Protein AF-A0AAV4KLK3-F1 (afdb_monomer_lite)

Sequence (65 aa):
MNAFDSVLHVDLEGKRARYECVRPDCPQPRVGPVTVLRDGLDTVRAFIADIRSQHPAQYHGETTK

Secondary structure (DSSP, 8-state):
--S-SEEEEEETTTTEEEEEE-STTPPSPEEEE----TTS-HHHHHHHHHHHHHHIIIII-----

Structure (mmCIF, N/CA/C/O backbone):
data_AF-A0AAV4KLK3-F1
#
_entry.id   AF-A0AAV4KLK3-F1
#
loop_
_atom_site.group_PDB
_atom_site.id
_atom_site.type_symbol
_atom_site.label_atom_id
_atom_site.label_alt_id
_atom_site.label_comp_id
_atom_site.label_asym_id
_atom_site.label_entity_id
_atom_site.label_seq_id
_atom_site.pdbx_PDB_ins_code
_atom_site.Cartn_x
_atom_site.Cartn_y
_atom_site.Cartn_z
_atom_site.occupancy
_atom_site.B_iso_or_equiv
_atom_site.auth_seq_id
_atom_site.auth_comp_id
_atom_site.auth_asym_id
_atom_site.auth_atom_id
_atom_site.pdbx_PDB_m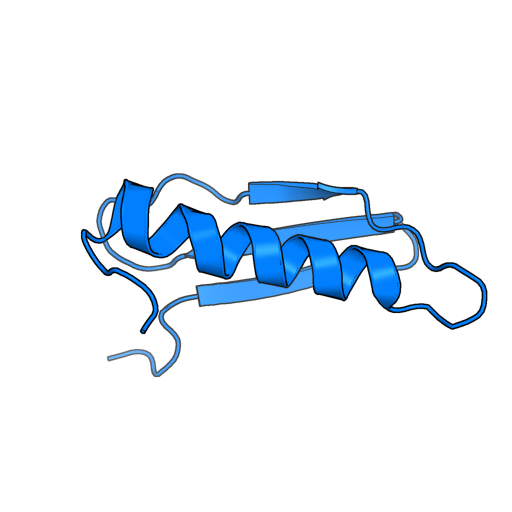odel_num
ATOM 1 N N . MET A 1 1 ? -8.541 -14.952 19.006 1.00 41.69 1 MET A N 1
ATOM 2 C CA . MET A 1 1 ? -8.020 -13.612 18.664 1.00 41.69 1 MET A CA 1
ATOM 3 C C . MET A 1 1 ? -6.893 -13.827 17.674 1.00 41.69 1 MET A C 1
ATOM 5 O O . MET A 1 1 ? -5.881 -14.399 18.057 1.00 41.69 1 MET A O 1
ATOM 9 N N . ASN A 1 2 ? -7.119 -13.524 16.394 1.00 42.84 2 ASN A N 1
ATOM 10 C CA . ASN A 1 2 ? -6.074 -13.653 15.378 1.00 42.84 2 ASN A CA 1
ATOM 11 C C . ASN A 1 2 ? -4.987 -12.613 15.671 1.00 42.84 2 ASN A C 1
ATOM 13 O O . ASN A 1 2 ? -5.304 -11.464 15.949 1.00 42.84 2 ASN A O 1
ATOM 17 N N . ALA A 1 3 ? -3.720 -13.021 15.638 1.00 56.47 3 ALA A N 1
ATOM 18 C CA . ALA A 1 3 ? -2.576 -12.192 16.031 1.00 56.47 3 ALA A CA 1
ATOM 19 C C . ALA A 1 3 ? -2.239 -11.054 15.042 1.00 56.47 3 ALA A C 1
ATOM 21 O O . ALA A 1 3 ? -1.249 -10.352 15.228 1.00 56.47 3 ALA A O 1
ATOM 22 N N . PHE A 1 4 ? -3.039 -10.874 13.990 1.00 58.31 4 PHE A N 1
ATOM 23 C CA . PHE A 1 4 ? -2.784 -9.913 12.926 1.00 58.31 4 PHE A CA 1
ATOM 24 C C . PHE A 1 4 ? -4.062 -9.129 12.624 1.00 58.31 4 PHE A C 1
ATOM 26 O O . PHE A 1 4 ? -5.023 -9.694 12.111 1.00 58.31 4 PHE A O 1
ATOM 33 N N . ASP A 1 5 ? -4.048 -7.827 12.919 1.00 73.12 5 ASP A N 1
ATOM 34 C CA . ASP A 1 5 ? -5.135 -6.884 12.603 1.00 73.12 5 ASP A CA 1
ATOM 35 C C . ASP A 1 5 ? -5.152 -6.472 11.119 1.00 73.12 5 ASP A C 1
ATOM 37 O O . ASP A 1 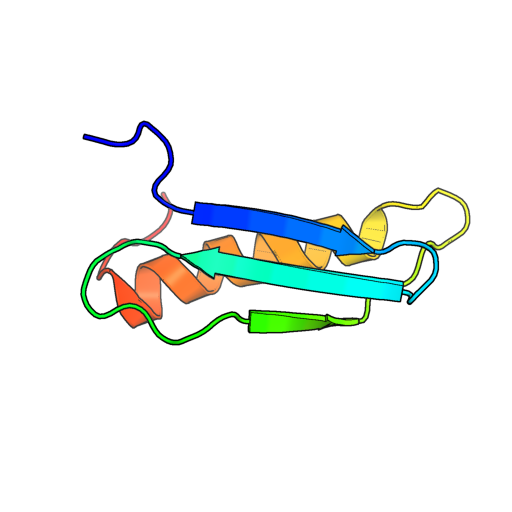5 ? -6.069 -5.788 10.656 1.00 73.12 5 ASP A O 1
ATOM 41 N N . SER A 1 6 ? -4.127 -6.855 10.351 1.00 76.81 6 SER A N 1
ATOM 42 C CA . SER A 1 6 ? -4.035 -6.560 8.922 1.00 76.81 6 SER A 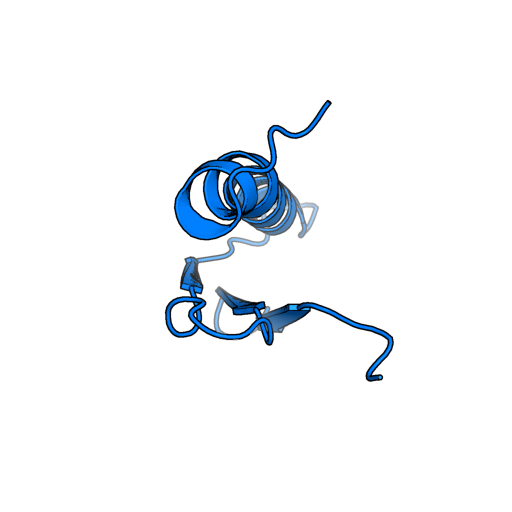CA 1
ATOM 43 C C . SER A 1 6 ? -3.033 -7.448 8.182 1.00 76.81 6 SER A C 1
ATOM 45 O O . SER A 1 6 ? -2.148 -8.049 8.794 1.00 76.81 6 SER A O 1
ATOM 47 N N . VAL A 1 7 ? -3.172 -7.508 6.856 1.00 85.56 7 VAL A N 1
ATOM 48 C CA . VAL A 1 7 ? -2.331 -8.271 5.927 1.00 85.56 7 VAL A CA 1
ATOM 49 C C . VAL A 1 7 ? -1.918 -7.382 4.750 1.00 85.56 7 VAL A C 1
ATOM 51 O O . VAL A 1 7 ? -2.722 -6.614 4.222 1.00 85.56 7 VAL A O 1
ATOM 54 N N . LEU A 1 8 ? -0.659 -7.499 4.321 1.00 85.81 8 LEU A N 1
ATOM 55 C CA . LEU A 1 8 ? -0.126 -6.859 3.118 1.00 85.81 8 LEU A CA 1
ATOM 56 C C . LEU A 1 8 ? 0.292 -7.929 2.104 1.00 85.81 8 LEU A C 1
ATOM 58 O O . LEU A 1 8 ? 1.165 -8.747 2.383 1.00 85.81 8 LEU A O 1
ATOM 62 N N . HIS A 1 9 ? -0.288 -7.873 0.912 1.00 87.31 9 HIS A N 1
ATOM 63 C CA . HIS A 1 9 ? 0.113 -8.666 -0.244 1.00 87.31 9 HIS A CA 1
ATOM 64 C C . HIS A 1 9 ? 0.872 -7.779 -1.228 1.00 87.31 9 HIS A C 1
ATOM 66 O O . HIS A 1 9 ? 0.391 -6.704 -1.585 1.00 87.31 9 HIS A O 1
ATOM 72 N N . VAL A 1 10 ? 2.036 -8.234 -1.689 1.00 84.19 10 VAL A N 1
ATOM 73 C CA . VAL A 1 10 ? 2.838 -7.539 -2.703 1.00 84.19 10 VAL A CA 1
ATOM 74 C C . VAL A 1 10 ? 3.015 -8.466 -3.898 1.00 84.19 10 VAL A C 1
ATOM 76 O O . VAL A 1 10 ? 3.642 -9.514 -3.789 1.00 84.19 10 VAL A O 1
ATOM 79 N N . ASP A 1 11 ? 2.447 -8.061 -5.026 1.00 84.69 11 ASP A N 1
ATOM 80 C CA . ASP A 1 11 ? 2.600 -8.695 -6.327 1.00 84.69 11 ASP A CA 1
ATOM 81 C C . ASP A 1 11 ? 3.630 -7.901 -7.140 1.00 84.69 11 ASP A C 1
ATOM 83 O O . ASP A 1 11 ? 3.360 -6.802 -7.632 1.00 84.69 11 ASP A O 1
ATOM 87 N N . LEU A 1 12 ? 4.843 -8.445 -7.236 1.00 80.38 12 LEU A N 1
ATOM 88 C CA . LEU A 1 12 ? 5.949 -7.818 -7.961 1.00 80.38 12 LEU A CA 1
ATOM 89 C C . LEU A 1 12 ? 5.838 -8.012 -9.479 1.00 80.38 12 LEU A C 1
ATOM 91 O O . LEU A 1 12 ? 6.330 -7.169 -10.229 1.00 80.38 12 LEU A O 1
ATOM 95 N N . GLU A 1 13 ? 5.174 -9.079 -9.929 1.00 82.19 13 GLU A N 1
ATOM 96 C CA . GLU A 1 13 ? 4.961 -9.363 -11.352 1.00 82.19 13 GLU A CA 1
ATOM 97 C C . GLU A 1 13 ? 3.874 -8.445 -11.916 1.00 82.19 13 GLU A C 1
ATOM 99 O O . GLU A 1 13 ? 4.087 -7.747 -12.911 1.00 82.19 13 GLU A O 1
ATOM 104 N N . GLY A 1 14 ? 2.736 -8.365 -11.224 1.00 80.88 14 GLY A N 1
ATOM 105 C CA . GLY A 1 14 ? 1.635 -7.457 -11.536 1.00 80.88 14 GLY A CA 1
ATOM 106 C C . GLY A 1 14 ? 1.844 -6.024 -11.047 1.00 80.88 14 GLY A C 1
ATOM 107 O O . GLY A 1 14 ? 0.996 -5.173 -11.322 1.00 80.88 14 GLY A O 1
ATOM 108 N N . LYS A 1 15 ? 2.961 -5.734 -10.360 1.00 83.19 15 LYS A N 1
ATOM 109 C CA . LYS A 1 15 ? 3.349 -4.396 -9.871 1.00 83.19 15 LYS A CA 1
ATOM 110 C C . LYS A 1 15 ? 2.265 -3.743 -9.011 1.00 83.19 15 LYS A C 1
ATOM 112 O O . LYS A 1 15 ? 1.914 -2.575 -9.205 1.00 83.19 15 LYS A O 1
ATOM 117 N N . ARG A 1 16 ? 1.695 -4.495 -8.067 1.00 85.06 16 ARG A N 1
ATOM 118 C CA . ARG A 1 16 ? 0.601 -4.044 -7.188 1.00 85.06 16 ARG A CA 1
ATOM 119 C C . ARG A 1 16 ? 0.812 -4.463 -5.737 1.00 85.06 16 ARG A C 1
ATOM 121 O O . ARG A 1 16 ? 1.302 -5.549 -5.460 1.00 85.06 16 ARG A O 1
ATOM 128 N N . ALA A 1 17 ? 0.389 -3.620 -4.804 1.00 87.75 17 ALA A N 1
ATOM 129 C CA . ALA A 1 17 ? 0.259 -3.975 -3.397 1.00 87.75 17 ALA A CA 1
ATOM 130 C C . ALA A 1 17 ? -1.203 -3.883 -2.964 1.00 87.75 17 ALA A C 1
ATOM 132 O O . ALA A 1 17 ? -1.934 -2.984 -3.384 1.00 87.75 17 ALA A O 1
ATOM 133 N N . ARG A 1 18 ? -1.624 -4.824 -2.122 1.00 88.44 18 ARG A N 1
ATOM 134 C CA . ARG A 1 18 ? -2.958 -4.893 -1.529 1.00 88.44 18 ARG A CA 1
ATOM 135 C C . ARG A 1 18 ? -2.829 -4.961 -0.016 1.00 88.44 18 ARG A C 1
ATOM 137 O O . ARG A 1 18 ? -2.197 -5.871 0.508 1.00 88.44 18 ARG A O 1
ATOM 144 N N . TYR A 1 19 ? -3.457 -4.021 0.669 1.00 87.38 19 TYR A N 1
ATOM 145 C CA . TYR A 1 19 ? -3.570 -3.988 2.118 1.00 87.38 19 TYR A CA 1
ATOM 146 C C . TYR A 1 19 ? -4.996 -4.318 2.537 1.00 87.38 19 TYR A C 1
ATOM 148 O O . TYR A 1 19 ? -5.947 -3.724 2.030 1.00 87.38 19 TYR A O 1
ATOM 156 N N . GLU A 1 20 ? -5.131 -5.249 3.469 1.00 87.31 20 GLU A N 1
ATOM 157 C CA . GLU A 1 20 ? -6.402 -5.690 4.024 1.00 87.31 20 GLU A CA 1
ATOM 158 C C . GLU A 1 20 ? -6.362 -5.539 5.541 1.00 87.31 20 GLU A C 1
ATOM 160 O O . GLU A 1 20 ? -5.503 -6.121 6.199 1.00 87.31 20 GLU A O 1
ATOM 165 N N . CYS A 1 21 ? -7.267 -4.738 6.101 1.00 85.44 21 CYS A N 1
ATOM 166 C CA . CYS A 1 21 ? -7.447 -4.651 7.545 1.00 85.44 21 CYS A CA 1
ATOM 167 C C . CYS A 1 21 ? -8.622 -5.539 7.946 1.00 85.44 21 CYS A C 1
ATOM 169 O O . CYS A 1 21 ? -9.700 -5.440 7.366 1.00 85.44 21 CYS A O 1
ATOM 171 N N . VAL A 1 22 ? -8.399 -6.413 8.926 1.00 82.06 22 VAL A N 1
ATOM 172 C CA . VAL A 1 22 ? -9.395 -7.394 9.389 1.00 82.06 22 VAL A CA 1
ATOM 173 C C . VAL A 1 22 ? -10.152 -6.920 10.631 1.00 82.06 22 VAL A C 1
ATOM 175 O O . VAL A 1 22 ? -10.899 -7.690 11.235 1.00 82.06 22 VAL A O 1
ATOM 178 N N . ARG A 1 23 ? -9.957 -5.658 11.036 1.00 79.31 23 ARG A N 1
ATOM 179 C CA . ARG A 1 23 ? -10.721 -5.053 12.128 1.00 79.31 23 ARG A CA 1
ATOM 180 C C . ARG A 1 23 ? -12.193 -4.885 11.716 1.00 79.31 23 ARG A C 1
ATOM 182 O O . ARG A 1 23 ? -12.462 -4.585 10.550 1.00 79.31 23 ARG A O 1
ATOM 189 N N . PRO A 1 24 ? -13.145 -5.066 12.649 1.00 74.75 24 PRO A N 1
ATOM 190 C CA . PRO A 1 24 ? -14.547 -4.744 12.404 1.00 74.75 24 PRO A CA 1
ATOM 191 C C . PRO A 1 24 ? -14.689 -3.304 11.895 1.00 74.75 24 PRO A C 1
ATOM 193 O O . PRO A 1 24 ? -13.961 -2.424 12.345 1.00 74.75 24 PRO A O 1
ATOM 196 N N . ASP A 1 25 ? -15.590 -3.089 10.937 1.00 72.50 25 ASP A N 1
ATOM 197 C CA . ASP A 1 25 ? -15.902 -1.776 10.348 1.00 72.50 25 ASP A CA 1
ATOM 198 C C . ASP A 1 25 ? -14.773 -1.104 9.543 1.00 72.50 25 ASP A C 1
ATOM 200 O O . ASP A 1 25 ? -14.903 0.045 9.110 1.00 72.50 25 ASP A O 1
ATOM 204 N N . CYS A 1 26 ? -13.689 -1.828 9.245 1.00 77.50 26 CYS A N 1
ATOM 205 C CA . CYS A 1 26 ? -12.694 -1.343 8.300 1.00 77.50 26 CYS A CA 1
ATOM 206 C C . CYS A 1 26 ? -13.182 -1.390 6.849 1.00 77.50 26 CYS A C 1
ATOM 208 O O . CYS A 1 26 ? -13.799 -2.371 6.424 1.00 77.50 26 CYS A O 1
ATOM 210 N N . PRO A 1 2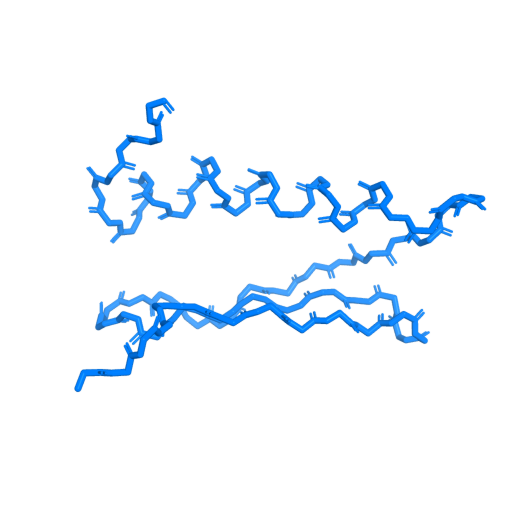7 ? -12.843 -0.374 6.035 1.00 74.12 27 PRO A N 1
ATOM 211 C CA . PRO A 1 27 ? -13.109 -0.429 4.608 1.00 74.12 27 PRO A CA 1
ATOM 212 C C . PRO A 1 27 ? -12.332 -1.575 3.942 1.00 74.12 27 PRO A C 1
ATOM 214 O O . PRO A 1 27 ? -11.218 -1.920 4.336 1.00 74.12 27 PRO A O 1
ATOM 217 N N . GLN A 1 28 ? -12.953 -2.115 2.893 1.00 71.94 28 GLN A N 1
ATOM 218 C CA . GLN A 1 28 ? -12.442 -3.129 1.964 1.00 71.94 28 GLN A CA 1
ATOM 219 C C . GLN A 1 28 ? -11.014 -2.822 1.451 1.00 71.94 28 GLN A C 1
ATOM 221 O O . GLN A 1 28 ? -10.556 -1.677 1.526 1.00 71.94 28 GLN A O 1
ATOM 226 N N . PRO A 1 29 ? -10.286 -3.828 0.923 1.00 79.06 29 PRO A N 1
ATOM 227 C CA . PRO A 1 29 ? -8.841 -3.755 0.737 1.00 79.06 29 PRO A CA 1
ATOM 228 C C . PRO A 1 29 ? -8.393 -2.568 -0.121 1.00 79.06 29 PRO A C 1
ATOM 230 O O . PRO A 1 29 ? -8.897 -2.342 -1.224 1.00 79.06 29 PRO A O 1
ATOM 233 N N . ARG A 1 30 ? -7.373 -1.848 0.357 1.00 81.06 30 ARG A N 1
ATOM 234 C CA . ARG A 1 30 ? -6.697 -0.800 -0.414 1.00 81.06 30 ARG A CA 1
ATOM 235 C C . ARG A 1 30 ? -5.725 -1.444 -1.389 1.00 81.06 30 ARG A C 1
ATOM 237 O O . ARG A 1 30 ? -4.876 -2.232 -0.982 1.00 81.06 30 ARG A O 1
ATOM 244 N N . VAL A 1 31 ? -5.815 -1.078 -2.663 1.00 83.69 31 VAL A N 1
ATOM 245 C CA . VAL A 1 31 ? -4.905 -1.563 -3.706 1.00 83.69 31 VAL A CA 1
ATOM 246 C C . VAL A 1 31 ? -4.198 -0.381 -4.350 1.00 83.69 31 VAL A C 1
ATOM 248 O O . VAL A 1 31 ? -4.850 0.578 -4.753 1.00 83.69 31 VAL A O 1
ATOM 251 N N . GLY A 1 32 ? -2.876 -0.459 -4.465 1.00 80.19 32 GLY A N 1
ATOM 252 C CA . GLY A 1 32 ? -2.050 0.563 -5.104 1.00 80.19 32 GLY A CA 1
ATOM 253 C C . GLY A 1 32 ? -1.005 -0.045 -6.040 1.00 80.19 32 GLY A C 1
ATOM 254 O O . GLY A 1 32 ? -0.668 -1.224 -5.903 1.00 80.19 32 GLY A O 1
ATOM 255 N N . PRO A 1 33 ? -0.499 0.725 -7.016 1.00 79.25 33 PRO A N 1
ATOM 256 C CA . PRO A 1 33 ? 0.623 0.296 -7.838 1.00 79.25 33 PRO A CA 1
ATOM 257 C C . PRO A 1 33 ? 1.911 0.250 -7.005 1.00 79.25 33 PRO A C 1
ATOM 259 O O . PRO A 1 33 ? 2.138 1.108 -6.153 1.00 79.25 33 PRO A O 1
ATOM 262 N N . VAL A 1 34 ? 2.782 -0.717 -7.290 1.00 78.00 34 VAL A N 1
ATOM 263 C CA . VAL A 1 34 ? 4.163 -0.734 -6.798 1.00 78.00 34 VAL A CA 1
ATOM 264 C C . VAL A 1 34 ? 5.125 -0.833 -7.969 1.00 78.00 34 VAL A C 1
ATOM 266 O O . VAL A 1 34 ? 5.090 -1.760 -8.771 1.00 78.00 34 VAL A O 1
ATOM 269 N N . THR A 1 35 ? 6.010 0.143 -8.081 1.00 64.44 35 THR A N 1
ATOM 270 C CA . THR A 1 35 ? 7.156 0.099 -8.982 1.00 64.44 35 THR A CA 1
ATOM 271 C C . THR A 1 35 ? 8.397 -0.327 -8.209 1.00 64.44 35 THR A C 1
ATOM 273 O O . THR A 1 35 ? 8.901 0.386 -7.341 1.00 64.44 35 THR A O 1
ATOM 276 N N . VAL A 1 36 ? 8.915 -1.497 -8.562 1.00 57.41 36 VAL A N 1
ATOM 277 C CA . VAL A 1 36 ? 10.294 -1.916 -8.296 1.00 57.41 36 VA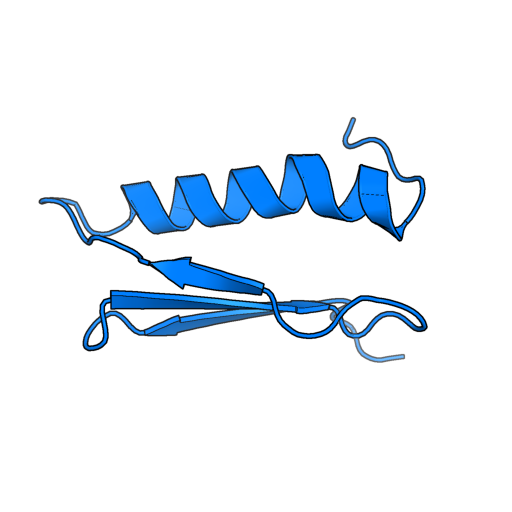L A CA 1
ATOM 278 C C . VAL A 1 36 ? 11.216 -0.985 -9.109 1.00 57.41 36 VAL A C 1
ATOM 280 O O . VAL A 1 36 ? 11.403 -1.188 -10.307 1.00 57.41 36 VAL A O 1
ATOM 283 N N . LEU A 1 37 ? 11.732 0.094 -8.501 1.00 56.03 37 LEU A N 1
ATOM 284 C CA . LEU A 1 37 ? 12.907 0.812 -9.036 1.00 56.03 37 LEU A CA 1
ATOM 285 C C . LEU A 1 37 ? 14.159 -0.062 -8.825 1.00 56.03 37 LEU A C 1
ATOM 287 O O . LEU A 1 37 ? 14.019 -1.170 -8.327 1.00 56.03 37 LEU A O 1
ATOM 291 N N . ARG A 1 38 ? 15.363 0.361 -9.236 1.00 53.19 38 ARG A N 1
ATOM 292 C CA . ARG A 1 38 ? 16.594 -0.474 -9.241 1.00 53.19 38 ARG A CA 1
ATOM 293 C C . ARG A 1 38 ? 16.850 -1.304 -7.958 1.00 53.19 38 ARG A C 1
ATOM 295 O O . ARG A 1 38 ? 17.441 -2.369 -8.083 1.00 53.19 38 ARG A O 1
ATOM 302 N N . ASP A 1 39 ? 16.335 -0.875 -6.798 1.00 57.41 39 ASP A N 1
ATOM 303 C CA . ASP A 1 39 ? 16.432 -1.553 -5.486 1.00 57.41 39 ASP A CA 1
ATOM 304 C C . ASP A 1 39 ? 15.101 -2.139 -4.951 1.00 57.41 39 ASP A C 1
ATOM 306 O O . ASP A 1 39 ? 14.964 -2.546 -3.798 1.00 57.41 39 ASP A O 1
ATOM 310 N N . GLY A 1 40 ? 14.084 -2.181 -5.800 1.00 55.56 40 GLY A N 1
ATOM 311 C CA . GLY A 1 40 ? 12.898 -3.019 -5.705 1.00 55.56 40 GLY A CA 1
ATOM 312 C C . GLY A 1 40 ? 11.855 -2.729 -4.619 1.00 55.56 40 GLY A C 1
ATOM 313 O O . GLY A 1 40 ? 10.777 -3.316 -4.666 1.00 55.56 40 GLY A O 1
ATOM 314 N N . LEU A 1 41 ? 12.106 -1.826 -3.667 1.00 65.81 41 LEU A N 1
ATOM 315 C CA . LEU A 1 41 ? 11.223 -1.656 -2.499 1.00 65.81 41 LEU A CA 1
ATOM 316 C C . LEU A 1 41 ? 10.688 -0.243 -2.235 1.00 65.81 41 LEU A C 1
ATOM 318 O O . LEU A 1 41 ? 9.843 -0.092 -1.350 1.00 65.81 41 LEU A O 1
ATOM 322 N N . ASP A 1 42 ? 11.128 0.783 -2.960 1.00 71.75 42 ASP A N 1
ATOM 323 C CA . ASP A 1 42 ? 10.826 2.173 -2.576 1.00 71.75 42 ASP A CA 1
ATOM 324 C C . ASP A 1 42 ? 9.331 2.504 -2.609 1.00 71.75 42 ASP A C 1
ATOM 326 O O . ASP A 1 42 ? 8.803 3.136 -1.694 1.00 71.75 42 ASP A O 1
ATOM 330 N N . THR A 1 43 ? 8.606 2.009 -3.610 1.00 73.38 43 THR A N 1
ATOM 331 C CA . THR A 1 43 ? 7.159 2.250 -3.703 1.00 73.38 43 THR A CA 1
ATOM 332 C C . THR A 1 43 ? 6.343 1.400 -2.739 1.00 73.38 43 THR A C 1
ATOM 334 O O . THR A 1 43 ? 5.324 1.869 -2.242 1.00 73.38 43 THR A O 1
ATOM 337 N N . VAL A 1 44 ? 6.805 0.193 -2.396 1.00 78.81 44 VAL A N 1
ATOM 338 C CA . VAL A 1 44 ? 6.184 -0.631 -1.347 1.00 78.81 44 VAL A CA 1
ATOM 339 C C . VAL A 1 44 ? 6.334 0.064 0.007 1.00 78.81 44 VAL A C 1
ATOM 341 O O . VAL A 1 44 ? 5.376 0.140 0.773 1.00 78.81 44 VAL A O 1
ATOM 344 N N . ARG A 1 45 ? 7.515 0.628 0.298 1.00 81.94 45 ARG A N 1
ATOM 345 C CA . ARG A 1 45 ? 7.752 1.415 1.519 1.00 81.94 45 ARG A CA 1
ATOM 346 C C . ARG A 1 45 ? 6.857 2.647 1.579 1.00 81.94 45 ARG A C 1
ATOM 348 O O . ARG A 1 45 ? 6.250 2.886 2.620 1.00 81.94 45 ARG A O 1
ATOM 355 N N . ALA A 1 46 ? 6.744 3.391 0.479 1.00 81.44 46 ALA A N 1
ATOM 356 C CA . ALA A 1 46 ? 5.845 4.540 0.391 1.00 81.44 46 ALA A CA 1
ATOM 357 C C . ALA A 1 46 ? 4.377 4.130 0.603 1.00 81.44 46 ALA A C 1
ATOM 359 O O . ALA A 1 46 ? 3.670 4.773 1.372 1.00 81.44 46 ALA A O 1
ATOM 360 N N . PHE A 1 47 ? 3.944 3.015 0.005 1.00 82.31 47 PHE A N 1
ATOM 361 C CA . PHE A 1 47 ? 2.601 2.460 0.183 1.00 82.31 47 PHE A CA 1
ATOM 362 C C . PHE A 1 47 ? 2.317 2.078 1.645 1.00 82.31 47 PHE A C 1
ATOM 364 O O . PHE A 1 47 ? 1.274 2.427 2.193 1.00 82.31 47 PHE A O 1
ATOM 371 N N . ILE A 1 48 ? 3.268 1.419 2.315 1.00 83.38 48 ILE A N 1
ATOM 372 C CA . ILE A 1 48 ? 3.160 1.092 3.743 1.00 83.38 48 ILE A CA 1
ATOM 373 C C . ILE A 1 48 ? 3.101 2.366 4.595 1.00 83.38 48 ILE A C 1
ATOM 375 O O . ILE A 1 48 ? 2.305 2.437 5.530 1.00 83.38 48 ILE A O 1
ATOM 379 N N . ALA A 1 49 ? 3.933 3.368 4.301 1.00 85.12 49 ALA A N 1
ATOM 380 C CA . ALA A 1 49 ? 3.945 4.632 5.034 1.00 85.12 49 ALA A CA 1
ATOM 381 C C . ALA A 1 49 ? 2.614 5.393 4.892 1.00 85.12 49 ALA A C 1
ATOM 383 O O . ALA A 1 49 ? 2.089 5.907 5.882 1.00 85.12 49 ALA A O 1
ATOM 384 N N . ASP A 1 50 ? 2.032 5.400 3.693 1.00 83.44 50 ASP A N 1
ATOM 385 C CA . ASP A 1 50 ? 0.711 5.975 3.425 1.00 83.44 50 ASP A CA 1
ATOM 386 C C . ASP A 1 50 ? -0.380 5.288 4.261 1.00 83.44 50 ASP A C 1
ATOM 388 O O . ASP A 1 50 ? -1.114 5.948 4.996 1.00 83.44 50 ASP A O 1
ATOM 392 N N . ILE A 1 51 ? -0.408 3.950 4.264 1.00 83.62 51 ILE A N 1
ATOM 393 C CA . ILE A 1 51 ? -1.347 3.176 5.086 1.00 83.62 51 ILE A CA 1
ATOM 394 C C . ILE A 1 51 ? -1.165 3.491 6.569 1.00 83.62 51 ILE A C 1
ATOM 396 O O . ILE A 1 51 ? -2.147 3.763 7.250 1.00 83.62 51 ILE A O 1
ATOM 400 N N . ARG A 1 52 ? 0.070 3.487 7.082 1.00 82.19 52 ARG A N 1
ATOM 401 C CA . ARG A 1 52 ? 0.332 3.729 8.512 1.00 82.19 52 ARG A CA 1
ATOM 402 C C . ARG A 1 52 ? -0.030 5.145 8.950 1.00 82.19 52 ARG A C 1
ATOM 404 O O . ARG A 1 52 ? -0.461 5.310 10.082 1.00 82.19 52 ARG A O 1
ATOM 411 N N . SER A 1 53 ? 0.140 6.140 8.083 1.00 81.88 53 SER A N 1
ATOM 412 C CA . SER A 1 53 ? -0.181 7.534 8.412 1.00 81.88 53 SER A CA 1
ATOM 413 C C . SER A 1 53 ? -1.676 7.840 8.325 1.00 81.88 53 SER A C 1
ATOM 415 O O . SER A 1 53 ? -2.191 8.610 9.131 1.00 81.88 53 SER A O 1
ATOM 417 N N . GLN A 1 54 ? -2.386 7.236 7.369 1.00 78.25 54 GLN A N 1
ATOM 418 C CA . GLN A 1 54 ? -3.783 7.576 7.096 1.00 78.25 54 GLN A CA 1
ATOM 419 C C . GLN A 1 54 ? -4.770 6.599 7.721 1.00 78.25 54 GLN A C 1
ATOM 421 O O . GLN A 1 54 ? -5.760 7.029 8.302 1.00 78.25 54 GLN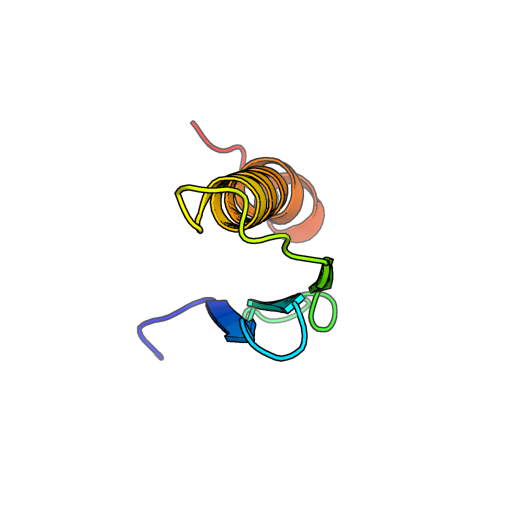 A O 1
ATOM 426 N N . HIS A 1 55 ? -4.534 5.291 7.606 1.00 80.62 55 HIS A N 1
ATOM 427 C CA . HIS A 1 55 ? -5.538 4.283 7.945 1.00 80.62 55 HIS A CA 1
ATOM 428 C C . HIS A 1 55 ? -5.903 4.268 9.443 1.00 80.62 55 HIS A C 1
ATOM 430 O O . HIS A 1 55 ? -7.098 4.285 9.744 1.00 80.62 55 HIS A O 1
ATOM 436 N N . PRO A 1 56 ? -4.945 4.318 10.393 1.00 77.25 56 PRO A N 1
ATOM 437 C CA . PRO A 1 56 ? -5.259 4.412 11.821 1.00 77.25 56 PRO A CA 1
ATOM 438 C C . PRO A 1 56 ? -6.035 5.685 12.174 1.00 77.25 56 PRO A C 1
ATOM 440 O O . PRO A 1 56 ? -7.053 5.621 12.861 1.00 77.25 56 PRO A O 1
ATOM 443 N N . ALA A 1 57 ? -5.618 6.832 11.633 1.00 74.06 57 ALA A N 1
ATOM 444 C CA . ALA A 1 57 ? -6.253 8.115 11.916 1.00 74.06 57 ALA A CA 1
ATOM 445 C C . ALA A 1 57 ? -7.665 8.216 11.314 1.00 74.06 57 ALA A C 1
ATOM 447 O O . ALA A 1 57 ? -8.568 8.761 11.943 1.00 74.06 57 ALA A O 1
ATOM 448 N N . GLN A 1 58 ? -7.862 7.684 10.105 1.00 74.75 58 GLN A N 1
ATOM 449 C CA . GLN A 1 58 ? -9.131 7.763 9.379 1.00 74.75 58 GLN A CA 1
ATOM 450 C C . GLN A 1 58 ? -10.169 6.747 9.859 1.00 74.75 58 GLN A C 1
ATOM 452 O O . GLN A 1 58 ? -11.358 7.056 9.821 1.00 74.75 58 GLN A O 1
ATOM 457 N N . TYR A 1 59 ? -9.742 5.551 10.277 1.00 75.56 59 TYR A N 1
ATOM 458 C CA . TYR A 1 59 ? -10.661 4.433 10.526 1.00 75.56 59 TYR A CA 1
ATOM 459 C C . TYR A 1 59 ? -10.615 3.881 11.951 1.00 75.56 59 TYR A C 1
ATOM 461 O O . TYR A 1 59 ? -11.558 3.208 12.350 1.00 75.56 59 TYR A O 1
ATOM 469 N N . HIS A 1 60 ? -9.576 4.190 12.734 1.00 74.62 60 HIS A N 1
ATOM 470 C CA . HIS A 1 60 ? -9.405 3.656 14.095 1.00 74.62 60 HIS A CA 1
ATOM 471 C C . HIS A 1 60 ? -9.319 4.732 15.182 1.00 74.62 60 HIS A C 1
ATOM 473 O O . HIS A 1 60 ? -9.255 4.397 16.359 1.00 74.62 60 HIS A O 1
ATOM 479 N N . GLY A 1 61 ? -9.306 6.022 14.821 1.00 65.75 61 GLY A N 1
ATOM 480 C CA . GLY A 1 61 ? -9.095 7.117 15.779 1.00 65.75 61 GLY A CA 1
ATOM 481 C C . GLY A 1 61 ? -7.718 7.078 16.457 1.00 65.75 61 GLY A C 1
ATOM 482 O O . GLY A 1 61 ? -7.501 7.746 17.467 1.00 65.75 61 GLY A O 1
ATOM 483 N N . GLU A 1 62 ? -6.788 6.294 15.910 1.00 65.06 62 GLU A N 1
ATOM 484 C CA . GLU A 1 62 ? -5.436 6.109 16.423 1.00 65.06 62 GLU A CA 1
ATOM 485 C C . GLU A 1 62 ? -4.497 7.088 15.706 1.00 65.06 62 GLU A C 1
ATOM 487 O O . GLU A 1 62 ? -4.315 7.020 14.490 1.00 65.06 62 GLU A O 1
ATOM 492 N N . THR A 1 63 ? -3.866 8.004 16.440 1.00 53.38 63 THR A N 1
ATOM 493 C CA . THR A 1 63 ? -2.734 8.779 15.921 1.00 53.38 63 THR A CA 1
ATOM 494 C C . THR A 1 63 ? -1.452 7.982 16.125 1.00 53.38 63 THR A C 1
ATOM 496 O O . THR A 1 63 ? -1.070 7.678 17.256 1.00 53.38 63 THR A O 1
ATOM 499 N N . THR A 1 64 ? -0.771 7.633 15.030 1.00 55.47 64 THR A N 1
ATOM 500 C CA . THR A 1 64 ? 0.595 7.093 15.082 1.00 55.47 64 THR A CA 1
ATOM 501 C C . THR A 1 64 ? 1.490 8.079 15.834 1.00 55.47 64 THR A C 1
ATOM 503 O O . THR A 1 64 ? 1.677 9.202 15.368 1.00 55.47 64 THR A O 1
ATOM 506 N N . LYS A 1 65 ? 1.976 7.669 17.012 1.00 47.53 65 LYS A N 1
ATOM 507 C CA . LYS A 1 65 ? 2.986 8.390 17.800 1.00 47.53 65 LYS A CA 1
ATOM 508 C C . LYS A 1 65 ? 4.366 8.305 17.163 1.00 47.53 65 LYS A C 1
ATOM 510 O O . LYS A 1 65 ? 4.673 7.236 16.587 1.00 47.53 65 LYS A O 1
#

Organism: NCBI:txid67260

Foldseek 3Di:
DPPDQKDWDQDLPQQKIWIQGPDPPADGIDMDGHDLDPPGCPRVVVVVVVCLCDVCVPGVVDHDD

Radius of gyration: 12.7 Å; chains: 1; bounding box: 32×22×30 Å

pLDDT: mean 74.46, std 11.82, range [41.69, 88.44]